Protein AF-A0A536ND61-F1 (afdb_monomer)

Nearest PDB structures (foldseek):
  3gt0-assembly1_A  TM=7.303E-01  e=2.122E-01  Bacillus cereus ATCC 14579
  2vz8-assembly1_A  TM=3.693E-01  e=5.988E+00  Sus scrofa
  5vys-assembly1_A  TM=3.148E-01  e=3.786E+00  Brucella melitensis bv. 1 str. 16M
  2vz9-assembly1_A  TM=3.443E-01  e=6.393E+00  Sus scrofa

Mean predicted aligned error: 3.93 Å

Structure (mmCIF, N/CA/C/O backbone):
data_AF-A0A536ND61-F1
#
_entry.id   AF-A0A536ND61-F1
#
loop_
_atom_site.group_PDB
_atom_site.id
_atom_site.type_symbol
_atom_site.label_atom_id
_atom_site.label_alt_id
_atom_site.label_comp_id
_atom_site.label_asym_id
_atom_site.label_entity_id
_atom_site.label_seq_id
_atom_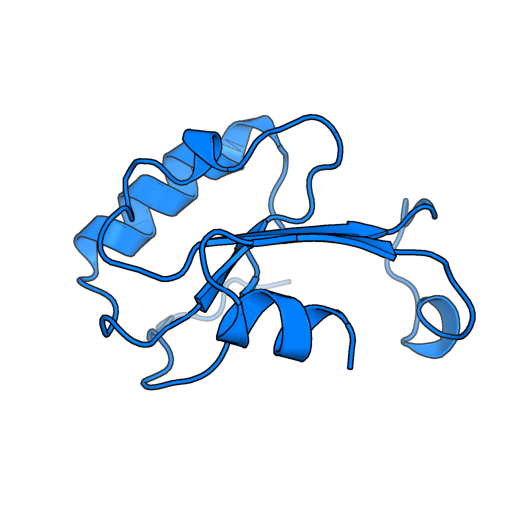site.pdbx_PDB_ins_code
_atom_site.Cartn_x
_atom_site.Cartn_y
_atom_site.Cartn_z
_atom_site.occupancy
_atom_site.B_iso_or_equiv
_atom_site.auth_seq_id
_atom_site.auth_comp_id
_atom_site.auth_asym_id
_atom_site.auth_atom_id
_atom_site.pdbx_PDB_model_num
ATOM 1 N N . MET A 1 1 ? -8.982 2.280 -20.149 1.00 50.47 1 MET A N 1
ATOM 2 C CA . MET A 1 1 ? -9.856 1.486 -19.258 1.00 50.47 1 MET A CA 1
ATOM 3 C C . MET A 1 1 ? -11.013 2.374 -18.837 1.00 50.47 1 MET A C 1
ATOM 5 O O . MET A 1 1 ? -10.730 3.400 -18.230 1.00 50.47 1 MET A O 1
ATOM 9 N N . PRO A 1 2 ? -12.271 2.075 -19.197 1.00 42.97 2 PRO A N 1
ATOM 10 C CA . PRO A 1 2 ? -13.396 2.869 -18.714 1.00 42.97 2 PRO A CA 1
ATOM 11 C C . PRO A 1 2 ? -13.485 2.752 -17.188 1.00 42.97 2 PRO A C 1
ATOM 13 O O . PRO A 1 2 ? -13.314 1.662 -16.632 1.00 42.97 2 PRO A O 1
ATOM 16 N N . ALA A 1 3 ? -13.717 3.875 -16.507 1.00 53.84 3 ALA A N 1
ATOM 17 C CA . ALA A 1 3 ? -13.972 3.877 -15.074 1.00 53.84 3 ALA A CA 1
ATOM 18 C C . ALA A 1 3 ? -15.231 3.042 -14.808 1.00 53.84 3 ALA A C 1
ATOM 20 O O . ALA A 1 3 ? -16.297 3.321 -15.356 1.00 53.84 3 ALA A O 1
ATOM 21 N N . ARG A 1 4 ? -15.107 1.986 -13.999 1.00 60.81 4 ARG A N 1
ATOM 22 C CA . ARG A 1 4 ? -16.263 1.182 -13.588 1.00 60.81 4 ARG A CA 1
ATOM 23 C C . ARG A 1 4 ? -17.148 2.081 -12.726 1.00 60.81 4 ARG A C 1
ATOM 25 O O . ARG A 1 4 ? -16.718 2.522 -11.661 1.00 60.81 4 ARG A O 1
ATOM 32 N N . THR A 1 5 ? -18.356 2.382 -13.185 1.00 59.06 5 THR A N 1
ATOM 33 C CA . THR A 1 5 ? -19.346 3.092 -12.373 1.00 59.06 5 THR A CA 1
ATOM 34 C C . THR A 1 5 ? -19.743 2.214 -11.182 1.00 59.06 5 THR A C 1
ATOM 36 O O . THR A 1 5 ? -20.011 1.024 -11.335 1.00 5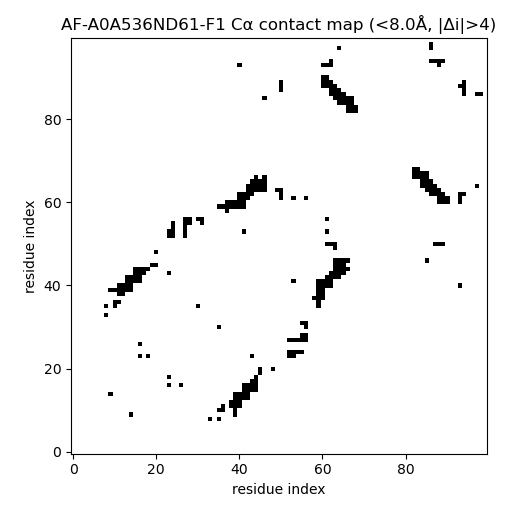9.06 5 THR A O 1
ATOM 39 N N . GLY A 1 6 ? -19.738 2.796 -9.977 1.00 67.44 6 GLY A N 1
ATOM 40 C CA . GLY A 1 6 ? -20.174 2.123 -8.747 1.00 67.44 6 GLY A CA 1
ATOM 41 C C . GLY A 1 6 ? -19.082 1.393 -7.956 1.00 67.44 6 GLY A C 1
ATOM 42 O O . GLY A 1 6 ? -19.303 0.262 -7.524 1.00 67.44 6 GLY A O 1
ATOM 43 N N . PHE A 1 7 ? -17.921 2.020 -7.726 1.00 78.69 7 PHE A N 1
ATOM 44 C CA . PHE A 1 7 ? -16.948 1.492 -6.762 1.00 78.69 7 PHE A CA 1
ATOM 45 C C . PHE A 1 7 ? -17.589 1.369 -5.372 1.00 78.69 7 PHE A C 1
ATOM 47 O O . PHE A 1 7 ? -18.055 2.351 -4.795 1.00 78.69 7 PHE A O 1
ATOM 54 N N . ARG A 1 8 ? -17.608 0.147 -4.835 1.00 84.81 8 ARG A N 1
ATOM 55 C CA . ARG A 1 8 ? -18.001 -0.141 -3.455 1.00 84.81 8 ARG A CA 1
ATOM 56 C C . ARG A 1 8 ? -16.788 -0.648 -2.701 1.00 84.81 8 ARG A C 1
ATOM 58 O O . ARG A 1 8 ? -16.023 -1.456 -3.228 1.00 84.81 8 ARG A O 1
ATOM 65 N N . LEU A 1 9 ? -16.645 -0.197 -1.462 1.00 89.38 9 LEU A N 1
ATOM 66 C CA . LEU A 1 9 ? -15.583 -0.678 -0.597 1.00 89.38 9 LEU A CA 1
ATOM 67 C C . LEU A 1 9 ? -15.800 -2.153 -0.243 1.00 89.38 9 LEU A C 1
ATOM 69 O O . LEU A 1 9 ? -16.931 -2.558 0.043 1.00 89.38 9 LEU A O 1
ATOM 73 N N . PRO A 1 10 ? -14.733 -2.964 -0.233 1.00 88.19 10 PRO A N 1
ATOM 74 C CA . PRO A 1 10 ? -14.822 -4.335 0.237 1.00 88.19 10 PRO A CA 1
ATOM 75 C C . PRO A 1 10 ? -15.112 -4.36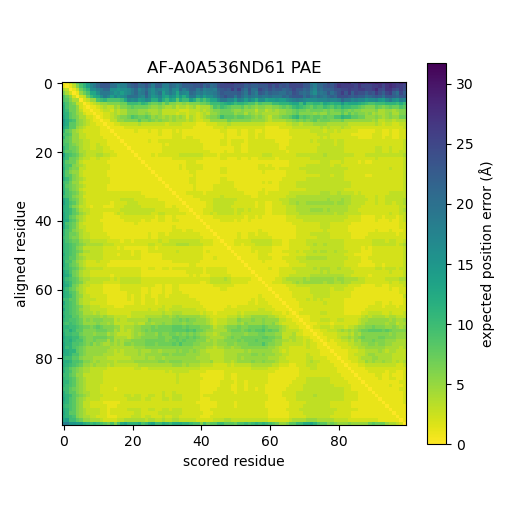7 1.745 1.00 88.19 10 PRO A C 1
ATOM 77 O O . PRO A 1 10 ? -14.552 -3.592 2.517 1.00 88.19 10 PRO A O 1
ATOM 80 N N . CYS A 1 11 ? -15.948 -5.312 2.184 1.00 85.19 11 CYS A N 1
ATOM 81 C CA . CYS A 1 11 ? -16.291 -5.471 3.604 1.00 85.19 11 CYS A CA 1
ATOM 82 C C . CYS A 1 11 ? -15.120 -5.995 4.461 1.00 85.19 11 CYS A C 1
ATOM 84 O O . CYS A 1 11 ? -15.132 -5.858 5.680 1.00 85.19 11 CYS A O 1
ATOM 86 N N . ARG A 1 12 ? -14.128 -6.639 3.830 1.00 89.75 12 ARG A N 1
ATOM 87 C CA . ARG A 1 12 ? -12.910 -7.191 4.445 1.00 89.75 12 ARG A CA 1
ATOM 88 C C . ARG A 1 12 ? -11.829 -7.361 3.384 1.00 89.75 12 ARG A C 1
ATOM 90 O O . ARG A 1 12 ? -12.151 -7.543 2.213 1.00 89.75 12 ARG A O 1
ATOM 97 N N . GLY A 1 13 ? -10.564 -7.407 3.795 1.00 94.94 13 GLY A N 1
ATOM 98 C CA . GLY A 1 13 ? -9.458 -7.705 2.886 1.00 94.94 13 GLY A CA 1
ATOM 99 C C . GLY A 1 13 ? -8.396 -6.617 2.864 1.00 94.94 13 GLY A C 1
ATOM 100 O O . GLY A 1 13 ? -8.107 -6.025 3.901 1.00 94.94 13 GLY A O 1
ATOM 101 N N . LEU A 1 14 ? -7.824 -6.407 1.680 1.00 96.56 14 LEU A N 1
ATOM 102 C CA . LEU A 1 14 ? -6.876 -5.340 1.383 1.00 96.56 14 LEU A CA 1
ATOM 103 C C . LEU A 1 14 ? -7.443 -4.465 0.265 1.00 96.56 14 LEU A C 1
ATOM 105 O O . LEU A 1 14 ? -8.003 -4.987 -0.701 1.00 96.56 14 LEU A O 1
ATOM 109 N N . LEU A 1 15 ? -7.264 -3.155 0.386 1.00 97.06 15 LEU A N 1
ATOM 110 C CA . LEU A 1 15 ? -7.481 -2.182 -0.674 1.00 97.06 15 LEU A CA 1
ATOM 111 C C . LEU A 1 15 ? -6.129 -1.575 -1.048 1.00 97.06 15 LEU A C 1
ATOM 113 O O . LEU A 1 15 ? -5.531 -0.853 -0.252 1.00 97.06 15 LEU A O 1
ATOM 117 N N . PHE A 1 16 ? -5.668 -1.863 -2.263 1.00 97.44 16 PHE A N 1
ATOM 118 C CA . PHE A 1 16 ? -4.447 -1.276 -2.804 1.00 97.44 16 PHE A CA 1
ATOM 119 C C . PHE A 1 16 ? -4.747 0.043 -3.520 1.00 97.44 16 PHE A C 1
ATOM 121 O O . PHE A 1 16 ? -5.567 0.087 -4.439 1.00 97.44 16 PHE A O 1
ATOM 128 N N . LEU A 1 17 ? -4.044 1.105 -3.136 1.00 97.38 17 LEU A N 1
ATOM 129 C CA . LEU A 1 17 ? -4.028 2.393 -3.819 1.00 97.38 17 LEU A CA 1
ATOM 130 C C . LEU A 1 17 ? -2.925 2.374 -4.885 1.00 97.38 17 LEU A C 1
ATOM 132 O O . LEU A 1 17 ? -1.820 2.871 -4.679 1.00 97.38 17 LEU A O 1
ATOM 136 N N . ALA A 1 18 ? -3.231 1.760 -6.028 1.00 95.62 18 ALA A N 1
ATOM 137 C CA . ALA A 1 18 ? -2.363 1.732 -7.206 1.00 95.62 18 ALA A CA 1
ATOM 138 C C . ALA A 1 18 ? -2.548 3.007 -8.049 1.00 95.62 18 ALA A C 1
ATOM 140 O O . ALA A 1 18 ? -3.030 2.967 -9.181 1.00 95.62 18 ALA A O 1
ATOM 141 N N . VAL A 1 19 ? -2.231 4.150 -7.444 1.00 96.19 19 VAL A N 1
ATOM 142 C CA . VAL A 1 19 ? -2.328 5.494 -8.032 1.00 96.19 19 VAL A CA 1
ATOM 143 C C . VAL A 1 19 ? -0.939 6.142 -8.072 1.00 96.19 19 VAL A C 1
ATOM 145 O O . VAL A 1 19 ? -0.047 5.660 -7.375 1.00 96.19 19 VAL A O 1
ATOM 148 N N . PRO A 1 20 ? -0.726 7.217 -8.856 1.00 96.81 20 PRO A N 1
ATOM 149 C CA . PRO A 1 20 ? 0.514 7.986 -8.778 1.00 96.81 20 PRO A CA 1
ATOM 150 C C . PRO A 1 20 ? 0.776 8.491 -7.355 1.00 96.81 20 PRO A C 1
ATOM 152 O O . PRO A 1 20 ? -0.166 8.858 -6.654 1.00 96.81 20 PRO A O 1
ATOM 155 N N . ASP A 1 21 ? 2.045 8.573 -6.958 1.00 97.12 21 ASP A N 1
ATOM 156 C CA . ASP A 1 21 ? 2.462 8.938 -5.596 1.00 97.12 21 ASP A CA 1
ATOM 157 C C . ASP A 1 21 ? 1.812 10.237 -5.097 1.00 97.12 21 ASP A C 1
ATOM 159 O O . ASP A 1 21 ? 1.236 10.268 -4.010 1.00 97.12 21 ASP A O 1
ATOM 163 N N . GLY A 1 22 ? 1.791 11.283 -5.932 1.00 97.69 22 GLY A N 1
ATOM 164 C CA . GLY A 1 22 ? 1.163 12.567 -5.595 1.00 97.69 22 GLY A CA 1
ATOM 165 C C . GLY A 1 22 ? -0.349 12.500 -5.329 1.00 97.69 22 GLY A C 1
ATOM 166 O O . GLY A 1 22 ? -0.905 13.432 -4.759 1.00 97.69 22 GLY A O 1
ATOM 167 N N . ALA A 1 23 ? -1.018 11.406 -5.705 1.00 98.25 23 ALA A N 1
ATOM 168 C CA . ALA A 1 23 ? -2.449 11.192 -5.496 1.00 98.25 23 ALA A CA 1
ATOM 169 C C . ALA A 1 23 ? -2.768 10.281 -4.294 1.00 98.25 23 ALA A C 1
ATOM 171 O O . ALA A 1 23 ? -3.945 10.080 -3.987 1.00 98.25 23 ALA A O 1
ATOM 172 N N . VAL A 1 24 ? -1.767 9.714 -3.606 1.00 98.56 24 VAL A N 1
ATOM 173 C CA . VAL A 1 24 ? -1.990 8.759 -2.501 1.00 98.56 24 VAL A CA 1
ATOM 174 C C . VAL A 1 24 ? -2.766 9.405 -1.351 1.00 98.56 24 VAL A C 1
ATOM 176 O O . VAL A 1 24 ? -3.807 8.877 -0.954 1.00 98.56 24 VAL A O 1
ATOM 179 N N . SER A 1 25 ? -2.326 10.568 -0.863 1.00 98.44 25 SER A N 1
ATOM 180 C CA . SER A 1 25 ? -2.968 11.259 0.269 1.00 98.44 25 SER A CA 1
ATOM 181 C C . SER A 1 25 ? -4.377 11.758 -0.061 1.00 98.44 25 SER A C 1
ATOM 183 O O . SER A 1 25 ? -5.300 11.665 0.756 1.00 98.44 25 SER A O 1
ATOM 185 N N . GLU A 1 26 ? -4.579 12.241 -1.289 1.00 98.12 26 GLU A N 1
ATOM 186 C CA . GLU A 1 26 ? -5.902 12.644 -1.765 1.00 98.12 26 GLU A CA 1
ATOM 187 C C . GLU A 1 26 ? -6.847 11.436 -1.831 1.00 98.12 26 GLU A C 1
ATOM 189 O O . GLU A 1 26 ? -7.981 11.491 -1.346 1.00 98.12 26 GLU A O 1
ATOM 194 N N . MET A 1 27 ? -6.376 10.313 -2.380 1.00 97.81 27 MET A N 1
ATOM 195 C CA . MET A 1 27 ? -7.167 9.091 -2.448 1.00 97.81 27 MET A CA 1
ATOM 196 C C . MET A 1 27 ? -7.491 8.558 -1.049 1.00 97.81 27 MET A C 1
ATOM 198 O O . MET A 1 27 ? -8.633 8.176 -0.804 1.00 97.81 27 MET A O 1
ATOM 202 N N . ALA A 1 28 ? -6.544 8.594 -0.108 1.00 98.25 28 ALA A N 1
ATOM 203 C CA . ALA A 1 28 ? -6.791 8.214 1.282 1.00 98.25 28 ALA A CA 1
ATOM 204 C C . ALA A 1 28 ? -7.931 9.038 1.903 1.00 98.25 28 ALA A C 1
ATOM 206 O O . ALA A 1 28 ? -8.841 8.474 2.512 1.00 98.25 28 ALA A O 1
ATOM 207 N N . THR A 1 29 ? -7.940 10.353 1.667 1.00 98.31 29 THR A N 1
ATOM 208 C CA . THR A 1 29 ? -9.019 11.251 2.109 1.00 98.31 29 THR A CA 1
ATOM 209 C C . THR A 1 29 ? -10.369 10.867 1.502 1.00 98.31 29 THR A C 1
ATOM 211 O O . THR A 1 29 ? -11.368 10.764 2.217 1.00 98.31 29 THR A O 1
ATOM 214 N N . ARG A 1 30 ? -10.414 10.593 0.193 1.00 96.44 30 ARG A N 1
ATOM 215 C CA . ARG A 1 30 ? -11.646 10.164 -0.493 1.00 96.44 30 ARG A CA 1
ATOM 216 C C . ARG A 1 30 ? -12.168 8.834 0.056 1.00 96.44 30 ARG A C 1
ATOM 218 O O . ARG A 1 30 ? -13.366 8.696 0.288 1.00 96.44 30 ARG A O 1
ATOM 225 N N . ILE A 1 31 ? -11.284 7.867 0.311 1.00 96.44 31 ILE A N 1
ATOM 226 C CA . ILE A 1 31 ? -11.662 6.585 0.919 1.00 96.44 31 ILE A CA 1
ATOM 227 C C . ILE A 1 31 ? -12.181 6.794 2.345 1.00 96.44 31 ILE A C 1
ATOM 229 O O . ILE A 1 31 ? -13.202 6.208 2.693 1.00 96.44 31 ILE A O 1
ATOM 233 N N . ALA A 1 32 ? -11.559 7.660 3.148 1.00 97.19 32 ALA A N 1
ATOM 234 C CA . ALA A 1 32 ? -12.012 7.953 4.510 1.00 97.19 32 ALA A CA 1
ATOM 235 C C . ALA A 1 32 ? -13.452 8.495 4.545 1.00 97.19 32 ALA A C 1
ATOM 237 O O . ALA A 1 32 ? -14.256 8.074 5.379 1.00 97.19 32 ALA A O 1
ATOM 238 N N . GLN A 1 33 ? -13.822 9.354 3.588 1.00 96.38 33 GLN A N 1
ATOM 239 C CA . GLN A 1 33 ? -15.189 9.879 3.446 1.00 96.38 33 GLN A CA 1
ATOM 240 C C . GLN A 1 33 ? -16.230 8.785 3.167 1.00 96.38 33 GLN A C 1
ATOM 242 O O . GLN A 1 33 ? -17.395 8.923 3.541 1.00 96.38 33 GLN A O 1
ATOM 247 N N . MET A 1 34 ? -15.814 7.671 2.561 1.00 94.81 34 MET A N 1
ATOM 248 C CA . MET A 1 34 ? -16.669 6.507 2.327 1.00 94.81 34 MET A CA 1
ATOM 249 C C . MET A 1 34 ? -16.844 5.619 3.572 1.00 94.81 34 MET A C 1
ATOM 251 O O . MET A 1 34 ? -17.589 4.643 3.501 1.00 94.81 34 MET A O 1
ATOM 255 N N . LYS A 1 35 ? -16.189 5.950 4.698 1.00 95.06 35 LYS A N 1
ATOM 256 C CA . LYS A 1 35 ? -16.262 5.239 5.987 1.00 95.06 35 LYS A CA 1
ATOM 257 C C . LYS A 1 35 ? -15.951 3.739 5.843 1.00 95.06 35 LYS A C 1
ATOM 259 O O . LYS A 1 35 ? -16.845 2.904 6.011 1.00 95.06 35 LYS A O 1
ATOM 264 N N . PRO A 1 36 ? -14.704 3.374 5.496 1.00 96.19 36 PRO A N 1
ATOM 265 C CA . PRO A 1 36 ? -14.340 1.981 5.290 1.00 96.19 36 PRO A CA 1
ATOM 266 C C . PRO A 1 36 ? -14.514 1.164 6.575 1.00 96.19 36 PRO A C 1
ATOM 268 O O . PRO A 1 36 ? -14.336 1.693 7.673 1.00 96.19 36 PRO A O 1
ATOM 271 N N . PRO A 1 37 ? -14.809 -0.143 6.466 1.00 96.06 37 PRO A N 1
ATOM 272 C CA . PRO A 1 37 ? -14.810 -1.026 7.626 1.00 96.06 37 PRO A CA 1
ATOM 273 C C . PRO A 1 37 ? -13.465 -0.958 8.353 1.00 96.06 37 PRO A C 1
ATOM 275 O O . PRO A 1 37 ? -12.424 -1.045 7.706 1.00 96.06 37 PRO A O 1
ATOM 278 N N . ALA A 1 38 ? -13.472 -0.878 9.685 1.00 94.94 38 ALA A N 1
ATOM 279 C CA . ALA A 1 38 ? -12.247 -0.730 10.481 1.00 94.94 38 ALA A CA 1
ATOM 280 C C . ALA A 1 38 ? -11.214 -1.847 10.224 1.00 94.94 38 ALA A C 1
ATOM 282 O O . ALA A 1 38 ? -10.014 -1.613 10.259 1.00 94.94 38 ALA A O 1
ATOM 283 N N . ALA A 1 39 ? -11.670 -3.062 9.901 1.00 95.19 39 ALA A N 1
ATOM 284 C CA . ALA A 1 39 ? -10.798 -4.202 9.609 1.00 95.19 39 ALA A CA 1
ATOM 285 C C . ALA A 1 39 ? -10.206 -4.207 8.184 1.00 95.19 39 ALA A C 1
ATOM 287 O O . ALA A 1 39 ? -9.437 -5.110 7.843 1.00 95.19 39 ALA A O 1
ATOM 288 N N . LEU A 1 40 ? -10.585 -3.259 7.321 1.00 97.31 40 LEU A N 1
ATOM 289 C CA . LEU A 1 40 ? -10.056 -3.168 5.963 1.00 97.31 40 LEU A CA 1
ATOM 290 C C . LEU A 1 40 ? -8.624 -2.624 5.993 1.00 97.31 40 LEU A C 1
ATOM 292 O O . LEU A 1 40 ? -8.403 -1.506 6.454 1.00 97.31 40 LEU A O 1
ATOM 296 N N . GLY A 1 41 ? -7.670 -3.404 5.475 1.00 98.06 41 GLY A N 1
ATOM 297 C CA . GLY A 1 41 ? -6.290 -2.957 5.310 1.00 98.06 41 GLY A CA 1
ATOM 298 C C . GLY A 1 41 ? -6.142 -2.056 4.088 1.00 98.06 41 GLY A C 1
ATOM 299 O O . GLY A 1 41 ? -6.551 -2.445 2.995 1.00 98.06 41 GLY A O 1
ATOM 300 N N . ILE A 1 42 ? -5.551 -0.878 4.254 1.00 98.31 42 ILE A N 1
ATOM 301 C CA . ILE A 1 42 ? -5.329 0.104 3.189 1.00 98.31 42 ILE A CA 1
ATOM 302 C C . ILE A 1 42 ? -3.838 0.152 2.876 1.00 98.31 42 ILE A C 1
ATOM 304 O O . ILE A 1 42 ? -3.025 0.343 3.778 1.00 98.31 42 ILE A O 1
ATOM 308 N N . VAL A 1 43 ? -3.471 -0.053 1.614 1.00 98.56 43 VAL A N 1
ATOM 309 C CA . VAL A 1 43 ? -2.074 -0.269 1.224 1.00 98.56 43 VAL A CA 1
ATOM 310 C C . VAL A 1 43 ? -1.714 0.590 0.020 1.00 98.56 43 VAL A C 1
ATOM 312 O O . VAL A 1 43 ? -2.420 0.541 -0.981 1.00 98.56 43 VAL A O 1
ATOM 315 N N . HIS A 1 44 ? -0.626 1.356 0.073 1.00 98.56 44 HIS A N 1
ATOM 316 C CA . HIS A 1 44 ? -0.082 2.036 -1.115 1.00 98.56 44 HIS A CA 1
ATOM 317 C C . HIS A 1 44 ? 1.102 1.264 -1.717 1.00 98.56 44 HIS A C 1
ATOM 319 O O . HIS A 1 44 ? 1.674 0.385 -1.073 1.00 98.56 44 HIS A O 1
ATOM 325 N N . LEU A 1 45 ? 1.477 1.600 -2.957 1.00 97.94 45 LEU A N 1
ATOM 326 C CA . LEU A 1 45 ? 2.585 0.949 -3.681 1.00 97.94 45 LEU A CA 1
ATOM 327 C C . LEU A 1 45 ? 3.845 1.825 -3.826 1.00 97.94 45 LEU A C 1
ATOM 329 O O . LEU A 1 45 ? 4.873 1.341 -4.308 1.00 97.94 45 LEU A O 1
ATOM 333 N N . SER A 1 46 ? 3.773 3.104 -3.432 1.00 97.69 46 SER A 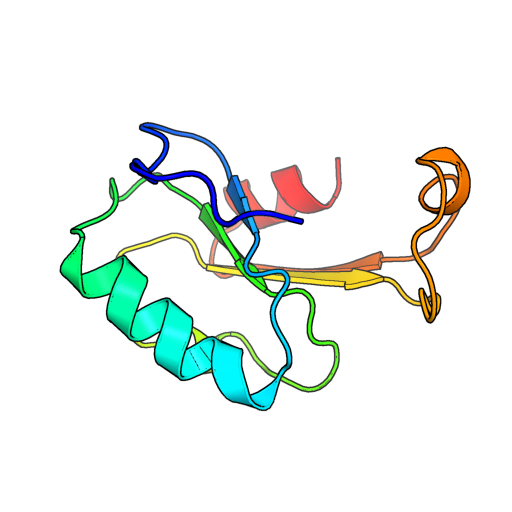N 1
ATOM 334 C CA . SER A 1 46 ? 4.930 4.011 -3.473 1.00 97.69 46 SER A CA 1
ATOM 335 C C . SER A 1 46 ? 6.085 3.469 -2.630 1.00 97.69 46 SER A C 1
ATOM 337 O O . SER A 1 46 ? 5.867 3.002 -1.511 1.00 97.69 46 SER A O 1
ATOM 339 N N . GLY A 1 47 ? 7.299 3.562 -3.175 1.00 96.12 47 GLY A N 1
ATOM 340 C CA . GLY A 1 47 ? 8.547 3.286 -2.458 1.00 96.12 47 GLY A CA 1
ATOM 341 C C . GLY A 1 47 ? 9.181 4.520 -1.819 1.00 96.12 47 GLY A C 1
ATOM 342 O O . GLY A 1 47 ? 10.177 4.384 -1.119 1.00 96.12 47 GLY A O 1
ATOM 343 N N . ALA A 1 48 ? 8.631 5.711 -2.074 1.00 96.56 48 ALA A N 1
ATOM 344 C CA . ALA A 1 48 ? 9.147 6.981 -1.562 1.00 96.56 48 ALA A CA 1
ATOM 345 C C . ALA A 1 48 ? 8.318 7.534 -0.392 1.00 96.56 48 ALA A C 1
ATOM 347 O O . ALA A 1 48 ? 8.832 8.307 0.412 1.00 96.56 48 ALA A O 1
ATOM 348 N N . LEU A 1 49 ? 7.039 7.160 -0.307 1.00 98.12 49 LEU A N 1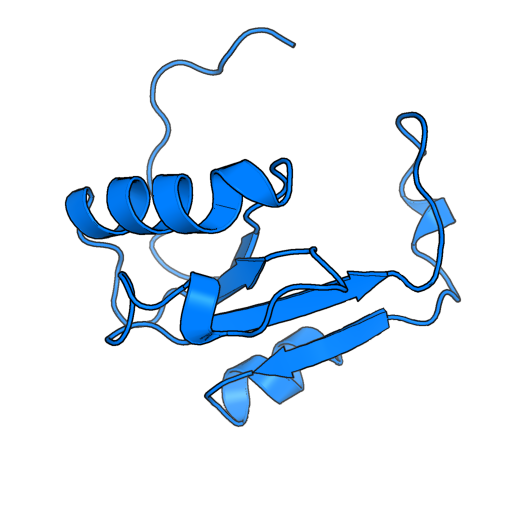
ATOM 349 C CA . LEU A 1 49 ? 6.127 7.620 0.737 1.00 98.12 49 LEU A CA 1
ATOM 350 C C . LEU A 1 49 ? 6.131 6.685 1.952 1.00 98.12 49 LEU A C 1
ATOM 352 O O . LEU A 1 49 ? 6.202 5.464 1.808 1.00 98.12 49 LEU A O 1
ATOM 356 N N . GLY A 1 50 ? 5.998 7.275 3.140 1.00 97.88 50 GLY A N 1
ATOM 357 C CA . GLY A 1 50 ? 5.712 6.558 4.378 1.00 97.88 50 GLY A CA 1
ATOM 358 C C . GLY A 1 50 ? 4.213 6.327 4.594 1.00 97.88 50 GLY A C 1
ATOM 359 O O . GLY A 1 50 ? 3.356 6.771 3.824 1.00 97.88 50 GLY A O 1
ATOM 360 N N . LEU A 1 51 ? 3.879 5.641 5.693 1.00 98.31 51 LEU A N 1
ATOM 361 C CA . LEU A 1 51 ? 2.487 5.340 6.058 1.00 98.31 51 LEU A CA 1
ATOM 362 C C . LEU A 1 51 ? 1.682 6.583 6.481 1.00 98.31 51 LEU A C 1
A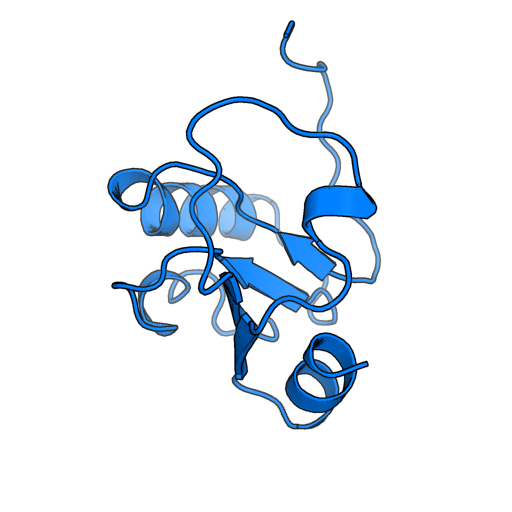TOM 364 O O . LEU A 1 51 ? 0.453 6.529 6.542 1.00 98.31 51 LEU A O 1
ATOM 368 N N . ASP A 1 52 ? 2.352 7.703 6.750 1.00 98.00 52 ASP A N 1
ATOM 369 C CA . ASP A 1 52 ? 1.767 9.017 7.030 1.00 98.00 52 ASP A CA 1
ATOM 370 C C . ASP A 1 52 ? 0.992 9.591 5.830 1.00 98.00 52 ASP A C 1
ATOM 372 O O . ASP A 1 52 ? 0.009 10.314 6.019 1.00 98.00 52 ASP A O 1
ATOM 376 N N . ALA A 1 53 ? 1.318 9.164 4.603 1.00 98.19 53 ALA A N 1
ATOM 377 C CA . ALA A 1 53 ? 0.508 9.445 3.414 1.00 98.19 53 ALA A CA 1
ATOM 378 C C . ALA A 1 53 ? -0.922 8.868 3.510 1.00 98.19 53 ALA A C 1
ATOM 380 O O . ALA A 1 53 ? -1.833 9.311 2.814 1.00 98.19 53 ALA A O 1
ATOM 381 N N . LEU A 1 54 ? -1.145 7.894 4.400 1.00 98.62 54 LEU A N 1
ATOM 382 C CA . LEU A 1 54 ? -2.452 7.307 4.705 1.00 98.62 54 LEU A CA 1
ATOM 383 C C . LEU A 1 54 ? -3.040 7.836 6.034 1.00 98.62 54 LEU A C 1
ATOM 385 O O . LEU A 1 54 ? -3.901 7.193 6.639 1.00 98.62 54 LEU A O 1
ATOM 389 N N . SER A 1 55 ? -2.596 9.000 6.517 1.00 97.81 55 SER A N 1
ATOM 390 C CA . SER A 1 55 ? -3.066 9.631 7.767 1.00 97.81 55 SER A CA 1
ATOM 391 C C . SER A 1 55 ? -4.575 9.884 7.816 1.00 97.81 55 SER A C 1
ATOM 393 O O . SER A 1 55 ? -5.164 9.775 8.876 1.00 97.81 55 SER A O 1
ATOM 395 N N . ALA A 1 56 ? -5.269 10.097 6.696 1.00 98.12 56 ALA A N 1
ATOM 396 C CA . ALA A 1 56 ? -6.735 10.224 6.714 1.00 98.12 56 ALA A CA 1
ATOM 397 C C . ALA A 1 56 ? -7.475 8.950 7.198 1.00 98.12 56 ALA A C 1
ATOM 399 O O . ALA A 1 56 ? -8.676 8.987 7.458 1.00 98.12 56 ALA A O 1
ATOM 400 N N . LEU A 1 57 ? -6.775 7.814 7.297 1.00 97.81 57 LEU A N 1
ATOM 401 C CA . LEU A 1 57 ? -7.317 6.485 7.593 1.00 97.81 57 LEU A CA 1
ATOM 402 C C . LEU A 1 57 ? -6.706 5.880 8.871 1.00 97.81 57 LEU A C 1
ATOM 404 O O . LEU A 1 57 ? -6.418 4.687 8.915 1.00 97.81 57 LEU A O 1
ATOM 408 N N . GLU A 1 58 ? -6.482 6.678 9.922 1.00 96.50 58 GLU A N 1
ATOM 409 C CA . GLU A 1 58 ? -5.795 6.218 11.153 1.00 96.50 58 GLU A CA 1
ATOM 410 C C . GLU A 1 58 ? -6.485 5.081 11.897 1.00 96.50 58 GLU A C 1
ATOM 412 O O . GLU A 1 58 ? -5.820 4.284 12.554 1.00 96.50 58 GLU A O 1
ATOM 417 N N . SER A 1 59 ? -7.806 4.985 11.769 1.00 95.94 59 SER A N 1
ATOM 418 C CA . SER A 1 59 ? -8.596 3.910 12.376 1.00 95.94 59 SER A CA 1
ATOM 419 C C . SER A 1 59 ? -8.516 2.579 11.616 1.00 95.94 59 SER A C 1
ATOM 421 O O . SER A 1 59 ? -9.013 1.564 12.107 1.00 95.94 59 SER A O 1
ATOM 423 N N . ASN A 1 60 ? -7.886 2.559 10.438 1.00 97.88 60 ASN A N 1
ATOM 424 C CA . ASN A 1 60 ? -7.693 1.368 9.619 1.00 97.88 60 ASN A CA 1
ATOM 425 C C . ASN A 1 60 ? -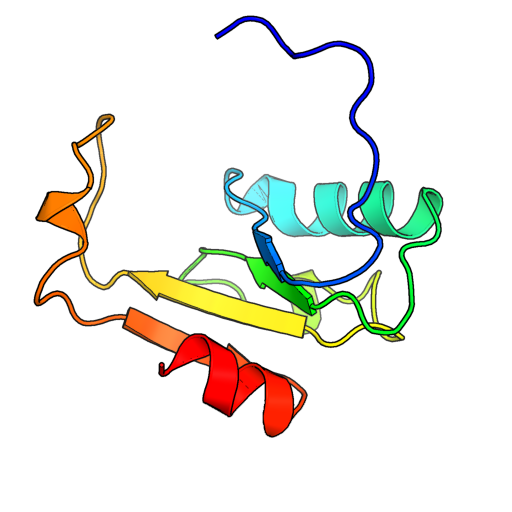6.249 0.847 9.726 1.00 97.88 60 ASN A C 1
ATOM 427 O O . ASN A 1 60 ? -5.305 1.631 9.841 1.00 97.88 60 ASN A O 1
ATOM 431 N N . PRO A 1 61 ? -6.025 -0.472 9.588 1.00 98.25 61 PRO A N 1
ATOM 432 C CA . PRO A 1 61 ? -4.701 -1.005 9.306 1.00 98.25 61 PRO A CA 1
ATOM 433 C C . PRO A 1 61 ? -4.152 -0.405 8.007 1.00 98.25 61 PRO A C 1
ATOM 435 O O . PRO A 1 61 ? -4.761 -0.526 6.946 1.00 98.25 61 PRO A O 1
ATOM 438 N N . ARG A 1 62 ? -2.980 0.216 8.084 1.00 98.56 62 ARG A N 1
ATOM 439 C CA . ARG A 1 62 ? -2.277 0.834 6.950 1.00 98.56 62 ARG A CA 1
ATOM 440 C C . ARG A 1 62 ? -0.970 0.123 6.667 1.00 98.56 62 ARG A C 1
ATOM 442 O O . ARG A 1 62 ? -0.309 -0.306 7.619 1.00 98.56 62 ARG A O 1
ATOM 449 N N . GLY A 1 63 ? -0.599 0.039 5.397 1.00 98.50 63 GLY A N 1
ATOM 450 C CA . GLY A 1 63 ? 0.678 -0.522 4.979 1.00 98.50 63 GLY A CA 1
ATOM 451 C C . GLY A 1 63 ? 1.180 0.003 3.639 1.00 98.50 63 GLY A C 1
ATOM 452 O O . GLY A 1 63 ? 0.499 0.757 2.942 1.00 98.50 63 GLY A O 1
ATOM 453 N N . SER A 1 64 ? 2.375 -0.445 3.282 1.00 98.56 64 SER A N 1
ATOM 454 C CA . SER A 1 64 ? 3.010 -0.230 1.989 1.00 98.56 64 SER A CA 1
ATOM 455 C C . SER A 1 64 ? 3.433 -1.575 1.398 1.00 98.56 64 SER A C 1
ATOM 457 O O . SER A 1 64 ? 3.740 -2.528 2.118 1.00 98.56 64 SER A O 1
ATOM 459 N N . PHE A 1 65 ? 3.397 -1.672 0.073 1.00 98.19 65 PHE A N 1
ATOM 460 C CA . PHE A 1 65 ? 3.804 -2.857 -0.677 1.00 98.19 65 PHE A CA 1
ATOM 461 C C . PHE A 1 65 ? 4.531 -2.388 -1.934 1.00 98.19 65 PHE A C 1
ATOM 463 O O . PHE A 1 65 ? 3.917 -2.196 -2.980 1.00 98.19 65 PHE A O 1
ATOM 470 N N . HIS A 1 66 ? 5.825 -2.115 -1.811 1.00 97.38 66 HIS A N 1
ATOM 471 C CA . HIS A 1 66 ? 6.631 -1.520 -2.869 1.00 97.38 66 HIS A CA 1
ATOM 472 C C . HIS A 1 66 ? 7.440 -2.590 -3.618 1.00 97.38 66 HIS A C 1
ATOM 474 O O . HIS A 1 66 ? 8.400 -3.134 -3.060 1.00 97.38 66 HIS A O 1
ATOM 480 N N . PRO A 1 67 ? 7.096 -2.916 -4.877 1.00 96.00 67 PRO A N 1
ATOM 481 C CA . PRO A 1 67 ? 7.882 -3.854 -5.665 1.00 96.00 67 PRO A CA 1
ATOM 482 C C . PRO A 1 67 ? 9.242 -3.242 -6.014 1.00 96.00 67 PRO A C 1
ATOM 484 O O . PRO A 1 67 ? 9.293 -2.179 -6.630 1.00 96.00 67 PRO A O 1
ATOM 487 N N . LEU A 1 68 ? 10.343 -3.944 -5.726 1.00 95.62 68 LEU A N 1
ATOM 488 C CA . LEU A 1 68 ? 11.697 -3.547 -6.149 1.00 95.62 68 LEU A CA 1
ATOM 489 C C . LEU A 1 68 ? 11.962 -3.916 -7.619 1.00 95.62 68 LEU A C 1
ATOM 491 O O . LEU A 1 68 ? 13.028 -4.397 -7.991 1.00 95.62 68 LEU A O 1
ATOM 495 N N . GLN A 1 69 ? 10.949 -3.715 -8.457 1.00 94.31 69 GLN A N 1
ATOM 496 C CA . GLN A 1 69 ? 10.965 -3.935 -9.893 1.00 94.31 69 GLN A CA 1
ATOM 497 C C . GLN A 1 69 ? 10.068 -2.889 -10.555 1.00 94.31 69 GLN A C 1
ATOM 499 O O . GLN A 1 69 ? 8.956 -2.629 -10.099 1.00 94.31 69 GLN A O 1
ATOM 504 N N . SER A 1 70 ? 10.516 -2.318 -11.671 1.00 90.81 70 SER A N 1
ATOM 505 C CA . SER A 1 70 ? 9.721 -1.351 -12.430 1.00 90.81 70 SER A CA 1
ATOM 506 C C . SER A 1 70 ? 8.648 -2.020 -13.297 1.00 90.81 70 SER A C 1
ATOM 508 O O . SER A 1 70 ? 8.908 -3.004 -13.994 1.00 90.81 70 SER A O 1
ATOM 510 N N . PHE A 1 71 ? 7.461 -1.407 -13.335 1.00 90.31 71 PHE A N 1
ATOM 511 C CA . PHE A 1 71 ? 6.329 -1.788 -14.190 1.00 90.31 71 PHE A CA 1
ATOM 512 C C . PHE A 1 71 ? 5.929 -0.616 -15.113 1.00 90.31 71 PHE A C 1
ATOM 514 O O . PHE A 1 71 ? 4.863 -0.032 -14.937 1.00 90.31 71 PHE A O 1
ATOM 521 N N . PRO A 1 72 ? 6.778 -0.223 -16.086 1.00 89.00 72 PRO A N 1
ATOM 522 C CA . PRO A 1 72 ? 6.542 0.964 -16.927 1.00 89.00 72 PRO A CA 1
ATOM 523 C C . PRO A 1 72 ? 5.382 0.797 -17.921 1.00 89.00 72 PRO A C 1
ATOM 525 O O . PRO A 1 72 ? 4.890 1.766 -18.489 1.00 89.00 72 PRO A O 1
ATOM 528 N N . MET A 1 73 ? 4.951 -0.441 -18.142 1.00 91.31 73 MET A N 1
ATOM 529 C CA . MET A 1 73 ? 3.795 -0.815 -18.947 1.00 91.31 73 MET A CA 1
ATOM 530 C C . MET A 1 73 ? 3.069 -1.965 -18.240 1.00 91.31 73 MET A C 1
ATOM 532 O O . MET A 1 73 ? 3.703 -2.666 -17.442 1.00 91.31 73 MET A O 1
ATOM 536 N N . PRO A 1 74 ? 1.771 -2.193 -18.511 1.00 90.69 74 PRO A N 1
ATOM 537 C CA . PRO A 1 74 ? 1.067 -3.359 -17.996 1.00 90.69 74 PRO A CA 1
ATOM 538 C C . PRO A 1 74 ? 1.826 -4.645 -18.33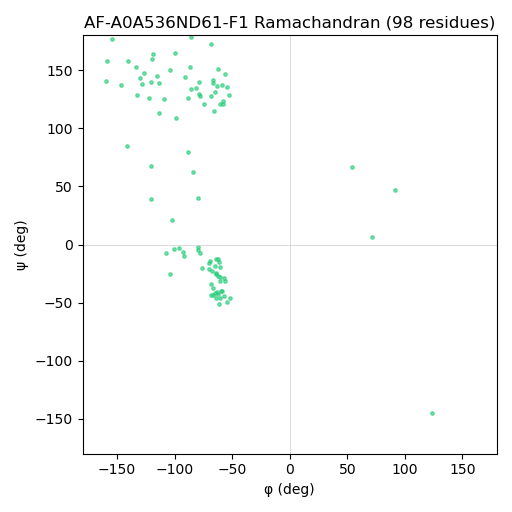6 1.00 90.69 74 PRO A C 1
ATOM 540 O O . PRO A 1 74 ? 2.190 -4.873 -19.488 1.00 90.69 74 PRO A O 1
ATOM 543 N N . ARG A 1 75 ? 2.064 -5.476 -17.324 1.00 90.75 75 ARG A N 1
ATOM 544 C CA . ARG A 1 75 ? 2.679 -6.798 -17.464 1.00 90.75 75 ARG A CA 1
ATOM 545 C C . ARG A 1 75 ? 1.715 -7.863 -16.972 1.00 90.75 75 ARG A C 1
ATOM 547 O O . ARG A 1 75 ? 0.781 -7.573 -16.221 1.00 90.75 75 ARG A O 1
ATOM 554 N N . ASP A 1 76 ? 1.938 -9.095 -17.406 1.00 92.94 76 ASP A N 1
ATOM 555 C CA . ASP A 1 76 ? 1.211 -10.230 -16.862 1.00 92.94 76 ASP A CA 1
ATOM 556 C C . ASP A 1 76 ? 1.608 -10.506 -15.396 1.00 92.94 76 ASP A C 1
ATOM 558 O O . ASP A 1 76 ? 2.525 -9.905 -14.829 1.00 92.94 76 ASP A O 1
ATOM 562 N N . ARG A 1 77 ? 0.886 -11.430 -14.760 1.00 90.25 77 ARG A N 1
ATOM 563 C CA . ARG A 1 77 ? 1.067 -11.753 -13.338 1.00 90.25 77 ARG A CA 1
ATOM 564 C C . ARG A 1 77 ? 2.408 -12.426 -13.031 1.00 90.25 77 ARG A C 1
ATOM 566 O O . ARG A 1 77 ? 2.846 -12.351 -11.887 1.00 90.25 77 ARG A O 1
ATOM 573 N N . SER A 1 78 ? 3.051 -13.069 -14.008 1.00 93.94 78 SER A N 1
ATOM 574 C CA . SER A 1 78 ? 4.360 -13.705 -13.816 1.00 93.94 78 SER A CA 1
ATOM 575 C C . SER A 1 78 ? 5.439 -12.679 -13.475 1.00 93.94 78 SER A C 1
ATOM 577 O O . SER A 1 78 ? 6.361 -12.998 -12.736 1.00 93.94 78 SER A O 1
ATOM 579 N N . ALA A 1 79 ? 5.263 -11.414 -13.875 1.00 92.38 79 ALA A N 1
ATOM 580 C CA . ALA A 1 79 ? 6.164 -10.328 -13.500 1.00 92.38 79 ALA A CA 1
ATOM 581 C C . ALA A 1 79 ? 6.199 -10.032 -11.985 1.00 92.38 79 ALA A C 1
ATOM 583 O O . ALA A 1 79 ? 7.081 -9.302 -11.544 1.00 92.38 79 ALA A O 1
ATOM 584 N N . PHE A 1 80 ? 5.265 -10.570 -11.190 1.00 90.56 80 PHE A N 1
ATOM 585 C CA . PHE A 1 80 ? 5.293 -10.508 -9.722 1.00 90.56 80 PHE A CA 1
ATOM 586 C C . PHE A 1 80 ? 5.898 -11.760 -9.064 1.00 90.56 80 PHE A C 1
ATOM 588 O O . PHE A 1 80 ? 6.005 -11.811 -7.842 1.00 90.56 80 PHE A O 1
ATOM 595 N N . GLN A 1 81 ? 6.280 -12.783 -9.831 1.00 93.50 81 GLN A N 1
ATOM 596 C CA . GLN A 1 81 ? 6.866 -14.008 -9.285 1.00 93.50 81 GLN A CA 1
ATOM 597 C C . GLN A 1 81 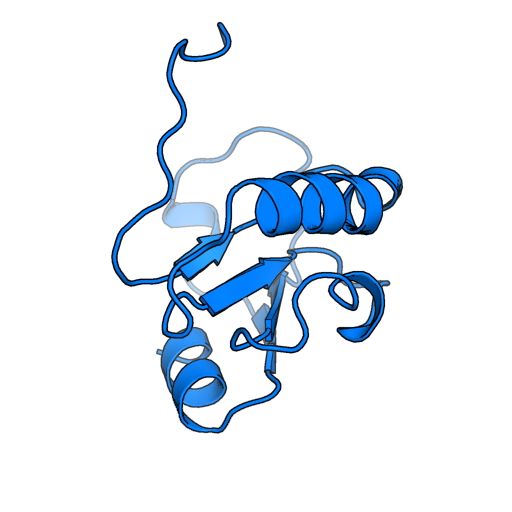? 8.376 -13.841 -9.093 1.00 93.50 81 GLN A C 1
ATOM 599 O O . GLN A 1 81 ? 9.071 -13.360 -9.981 1.00 93.50 81 GLN A O 1
ATOM 604 N N . GLY A 1 82 ? 8.886 -14.247 -7.926 1.00 93.88 82 GLY A N 1
ATOM 605 C CA . GLY A 1 82 ? 10.322 -14.221 -7.620 1.00 93.88 82 GLY A CA 1
ATOM 606 C C . GLY A 1 82 ? 10.923 -12.827 -7.403 1.00 93.88 82 GLY A C 1
ATOM 607 O O . GLY A 1 82 ? 12.136 -12.718 -7.251 1.00 93.88 82 GLY A O 1
ATOM 608 N N . ILE A 1 83 ? 10.104 -11.771 -7.376 1.00 95.44 83 ILE A N 1
ATOM 609 C CA . ILE A 1 83 ? 10.579 -10.407 -7.126 1.00 95.44 83 ILE A CA 1
ATOM 610 C C . ILE A 1 83 ? 10.636 -10.102 -5.630 1.00 95.44 83 ILE A C 1
ATOM 612 O O . ILE A 1 83 ? 9.839 -10.608 -4.839 1.00 95.44 83 ILE A O 1
ATOM 616 N N . THR A 1 84 ? 11.531 -9.194 -5.255 1.00 97.00 84 THR A N 1
ATOM 617 C CA . THR A 1 84 ? 11.552 -8.629 -3.906 1.00 97.00 84 THR A CA 1
ATOM 618 C C . THR A 1 84 ? 10.522 -7.512 -3.790 1.00 97.00 84 THR A C 1
ATOM 620 O O . THR A 1 84 ? 10.450 -6.621 -4.640 1.00 97.00 84 THR A O 1
ATOM 623 N N . VAL A 1 85 ? 9.755 -7.527 -2.703 1.00 97.31 85 VAL A N 1
ATOM 624 C CA . VAL A 1 85 ? 8.824 -6.456 -2.344 1.00 97.31 85 VAL A CA 1
ATOM 625 C C . VAL A 1 85 ? 9.187 -5.936 -0.958 1.00 97.31 85 VAL A C 1
ATOM 627 O O . VAL A 1 85 ? 9.266 -6.706 -0.002 1.00 97.31 85 VAL A O 1
ATOM 630 N N . ALA A 1 86 ? 9.399 -4.627 -0.845 1.00 97.75 86 ALA A N 1
ATOM 631 C CA . ALA A 1 86 ? 9.517 -3.963 0.443 1.00 97.75 86 ALA A CA 1
ATOM 632 C C . ALA A 1 86 ? 8.115 -3.754 1.032 1.00 97.75 86 ALA A C 1
ATOM 634 O O . ALA A 1 86 ? 7.221 -3.243 0.356 1.00 97.75 86 ALA A O 1
ATOM 635 N N . VAL A 1 87 ? 7.916 -4.162 2.285 1.00 98.06 87 VAL A N 1
ATOM 636 C CA . VAL A 1 87 ? 6.619 -4.074 2.963 1.00 98.06 87 VAL A CA 1
ATOM 637 C C . VAL A 1 87 ? 6.758 -3.387 4.310 1.00 98.06 87 VAL A C 1
ATOM 639 O O . VAL A 1 87 ? 7.675 -3.690 5.075 1.00 98.06 87 VAL A O 1
ATOM 642 N N . ASP A 1 88 ? 5.806 -2.512 4.613 1.00 98.12 88 ASP A N 1
ATOM 643 C CA . ASP A 1 88 ? 5.618 -1.935 5.940 1.00 98.12 88 ASP A CA 1
ATOM 644 C C . ASP A 1 88 ? 4.140 -1.985 6.338 1.00 98.12 88 ASP A C 1
ATOM 646 O O . ASP A 1 88 ? 3.249 -2.021 5.486 1.00 98.12 88 ASP A O 1
ATOM 650 N N . ALA A 1 89 ? 3.857 -2.037 7.638 1.00 98.31 89 ALA A N 1
ATOM 651 C CA . ALA A 1 89 ? 2.498 -2.071 8.148 1.00 98.31 89 ALA A CA 1
ATOM 652 C C . ALA A 1 89 ? 2.399 -1.634 9.610 1.00 98.31 89 ALA A C 1
ATOM 654 O O . ALA A 1 89 ? 3.144 -2.077 10.477 1.00 98.31 89 ALA A O 1
ATOM 655 N N . THR A 1 90 ? 1.340 -0.884 9.900 1.00 98.31 90 THR A N 1
ATOM 656 C CA . THR A 1 90 ? 0.959 -0.438 11.254 1.00 98.31 90 THR A CA 1
ATOM 657 C C . THR A 1 90 ? 0.554 -1.564 12.210 1.00 98.31 90 THR A C 1
ATOM 659 O O . THR A 1 90 ? 0.529 -1.353 13.419 1.00 98.31 90 THR A O 1
ATOM 662 N N . THR A 1 91 ? 0.203 -2.754 11.705 1.00 97.62 91 THR A N 1
ATOM 663 C CA . THR A 1 91 ? -0.227 -3.882 12.546 1.00 97.62 91 THR A CA 1
ATOM 664 C C . THR A 1 91 ? 0.533 -5.166 12.202 1.00 97.62 91 THR A C 1
ATOM 666 O O . THR A 1 91 ? 0.758 -5.450 11.020 1.00 97.62 91 THR A O 1
ATOM 669 N N . PRO A 1 92 ? 0.860 -6.016 13.196 1.00 97.88 92 PRO A N 1
ATOM 670 C CA . PRO A 1 92 ? 1.516 -7.301 12.940 1.00 97.88 92 PRO A CA 1
ATOM 671 C C . PRO A 1 92 ? 0.698 -8.251 12.055 1.00 97.88 92 PRO A C 1
ATOM 673 O O . PRO A 1 92 ? 1.262 -9.048 11.306 1.00 97.88 92 PRO A O 1
ATOM 676 N N . SER A 1 93 ? -0.636 -8.193 12.131 1.00 96.56 93 SER A N 1
ATOM 677 C CA . SER A 1 93 ? -1.526 -9.013 11.301 1.00 96.56 93 SER A CA 1
ATOM 678 C C . SER A 1 93 ? -1.469 -8.607 9.829 1.00 96.56 93 SER A C 1
ATOM 680 O O . SER A 1 93 ? -1.373 -9.484 8.969 1.00 96.56 93 SER A O 1
ATOM 682 N N . LEU A 1 94 ? -1.470 -7.303 9.533 1.00 97.69 94 LEU A N 1
ATOM 683 C CA . LEU A 1 94 ? -1.287 -6.804 8.173 1.00 97.69 94 LEU A CA 1
ATOM 684 C C . LEU A 1 94 ? 0.124 -7.107 7.660 1.00 97.69 94 LEU A C 1
ATOM 686 O O . LEU A 1 94 ? 0.250 -7.613 6.550 1.00 97.69 94 LEU A O 1
ATOM 690 N N . MET A 1 95 ? 1.161 -6.907 8.483 1.00 98.19 95 MET A N 1
ATOM 691 C CA . MET A 1 95 ? 2.545 -7.248 8.129 1.00 98.19 95 MET A CA 1
ATOM 692 C C . MET A 1 95 ? 2.675 -8.715 7.696 1.00 98.19 95 MET A C 1
ATOM 694 O O . MET A 1 95 ? 3.224 -9.002 6.636 1.00 98.19 95 MET A O 1
ATOM 698 N N . ARG A 1 96 ? 2.127 -9.660 8.478 1.00 97.44 96 ARG A N 1
ATOM 699 C CA . ARG A 1 96 ? 2.126 -11.087 8.106 1.00 97.44 96 ARG A CA 1
ATOM 700 C C . ARG A 1 96 ? 1.400 -11.340 6.792 1.00 97.44 96 ARG A C 1
ATOM 702 O O . ARG A 1 96 ? 1.863 -12.139 5.993 1.00 97.44 96 ARG A O 1
ATOM 709 N N . ARG A 1 97 ? 0.275 -10.659 6.570 1.00 96.50 97 ARG A N 1
ATOM 710 C CA . ARG A 1 97 ? -0.522 -10.816 5.352 1.00 96.50 97 ARG A CA 1
ATOM 711 C C . ARG A 1 97 ? 0.183 -10.281 4.105 1.00 96.50 97 ARG A C 1
ATOM 713 O O . ARG A 1 97 ? -0.017 -10.850 3.045 1.00 96.50 97 ARG A O 1
ATOM 720 N N . LEU A 1 98 ? 0.967 -9.209 4.220 1.00 96.69 98 LEU A N 1
ATOM 721 C CA . LEU A 1 98 ? 1.731 -8.647 3.099 1.00 96.69 98 LEU A CA 1
ATOM 722 C C . LEU A 1 98 ? 2.988 -9.461 2.756 1.00 96.69 98 LEU A C 1
ATOM 724 O O . LEU A 1 98 ? 3.506 -9.324 1.656 1.00 96.69 98 LEU A O 1
ATOM 728 N N . ARG A 1 99 ? 3.480 -10.288 3.686 1.00 94.38 99 ARG A N 1
ATOM 729 C CA . ARG A 1 99 ? 4.648 -11.165 3.489 1.00 94.38 99 ARG A CA 1
ATOM 730 C C . ARG A 1 99 ? 4.304 -12.570 2.981 1.00 94.38 99 ARG A C 1
ATOM 732 O O . ARG A 1 99 ? 5.229 -13.329 2.710 1.00 94.38 99 ARG A O 1
ATOM 739 N N . ALA A 1 100 ? 3.020 -12.927 2.959 1.00 84.44 100 ALA A N 1
ATOM 740 C CA . ALA A 1 100 ? 2.528 -14.245 2.560 1.00 84.44 100 ALA A CA 1
ATOM 741 C C . ALA A 1 100 ? 2.334 -14.327 1.043 1.00 84.44 100 ALA A C 1
ATOM 743 O O . ALA A 1 100 ? 2.631 -15.407 0.491 1.00 84.44 100 ALA A O 1
#

Solvent-accessible surface area (backbone atoms only — not comparable to full-atom values): 6237 Å² total; per-residue (Å²): 130,84,81,74,84,81,87,71,84,65,85,60,57,77,48,72,50,90,61,61,69,93,45,44,44,60,48,29,42,57,48,40,77,68,62,67,47,56,77,27,28,40,29,37,44,52,83,84,63,63,70,70,50,42,54,62,38,72,79,28,46,40,30,35,50,17,60,80,63,89,72,96,56,96,72,67,76,69,78,67,60,95,60,61,64,52,72,50,46,80,35,74,70,56,40,54,62,76,73,107

Foldseek 3Di:
DDDPPDDDADLADEDEPADPPVCLLVVLLVVLVNPHHLRYEYEYADPVDDQVSNVSNVSHKYKYWHWPDDDPDDDDPCVVPPTDIDMDIPDPVVVVVSVD

pLDDT: mean 93.2, std 10.3, range [42.97, 98.62]

Sequence (100 aa):
MPARTGFRLPCRGLLFLAVPDGAVSEMATRIAQMKPPAALGIVHLSGALGLDALSALESNPRGSFHPLQSFPMPRDRSAFQGITVAVDATTPSLMRRLRA

Secondary structure (DSSP, 8-state):
----S-----SSSEEEE-S-GGGHHHHHHHHHHT---TT-EEEE--SS--GGGGGGGTTS-EEEEEESS--SS---GGGGTT--EEEEESSHHHHHHH--

Radius of gyration: 13.65 Å; Cα contacts (8 Å, |Δi|>4): 148; chains: 1; bounding box: 32×27×32 Å